Protein AF-A0A3D2YVK3-F1 (afdb_monomer)

Sequence (73 aa):
MYQAAVVIHVISAITWLGGMLFLVMVMLPLARRDMASGQPGPGLEMLRDAANRFLPAAWASMILLAVTGAYRA

Mean predicted aligned error: 9.49 Å

Solvent-accessible surface area (backbone atoms only — not comparable to full-atom values): 3832 Å² total; per-residue (Å²): 116,71,66,61,50,51,53,54,34,50,52,24,50,50,54,31,52,52,48,53,46,45,46,59,72,46,41,48,53,46,26,51,50,29,44,73,70,74,49,61,60,66,31,47,51,51,38,49,53,51,44,65,60,44,51,57,55,38,49,52,23,49,50,49,34,52,54,46,49,62,75,72,108

Secondary structure (DSSP, 8-state):
-HHHHHHHHHHHHHHHHHHHHHIIIIIHHHHHHHHHTT-TTHHHHHHHHHHHHHHHHHHHHHHHHHHHHHTT-

Structure (mmCIF, N/CA/C/O backbone):
data_AF-A0A3D2YVK3-F1
#
_entry.id   AF-A0A3D2YVK3-F1
#
loop_
_atom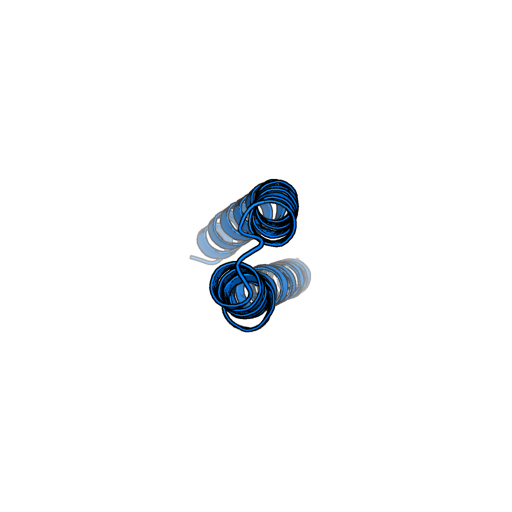_site.group_PDB
_atom_site.id
_atom_site.type_symbol
_atom_site.label_atom_id
_atom_site.label_alt_id
_atom_site.label_comp_id
_atom_site.label_asym_id
_atom_site.label_entity_id
_atom_site.label_seq_id
_atom_site.pdbx_PDB_ins_code
_atom_site.Cartn_x
_atom_site.Cartn_y
_atom_site.Cartn_z
_atom_site.occupancy
_atom_site.B_iso_or_equiv
_atom_site.auth_seq_id
_atom_site.auth_comp_id
_atom_site.auth_asym_id
_atom_site.auth_atom_id
_atom_site.pdbx_PDB_model_num
ATOM 1 N N . MET A 1 1 ? 14.067 -6.026 -23.926 1.00 60.78 1 MET A N 1
ATOM 2 C CA . MET A 1 1 ? 14.243 -5.198 -22.706 1.00 60.78 1 MET A CA 1
ATOM 3 C C . MET A 1 1 ? 13.083 -4.226 -22.450 1.00 60.78 1 MET A C 1
ATOM 5 O O . MET A 1 1 ? 12.717 -4.049 -21.298 1.00 60.78 1 MET A O 1
ATOM 9 N N . TYR A 1 2 ? 12.421 -3.679 -23.480 1.00 62.25 2 TYR A N 1
ATOM 10 C CA . TYR A 1 2 ? 11.269 -2.769 -23.327 1.00 62.25 2 TYR A CA 1
ATOM 11 C C . TYR A 1 2 ? 10.045 -3.376 -22.606 1.00 62.25 2 TYR A C 1
ATOM 13 O O . TYR A 1 2 ? 9.425 -2.705 -21.783 1.00 62.25 2 TYR A O 1
ATOM 21 N N . GLN A 1 3 ? 9.717 -4.648 -22.873 1.00 68.94 3 GLN A N 1
ATOM 22 C CA . GLN A 1 3 ? 8.561 -5.334 -22.271 1.00 68.94 3 GLN A CA 1
ATOM 23 C C . GLN A 1 3 ? 8.704 -5.546 -20.757 1.00 68.94 3 GLN A C 1
ATOM 25 O O . GLN A 1 3 ? 7.743 -5.330 -20.027 1.00 68.94 3 GLN A O 1
ATOM 30 N N . ALA A 1 4 ? 9.905 -5.883 -20.275 1.00 71.69 4 ALA A N 1
ATOM 31 C CA . ALA A 1 4 ? 10.166 -6.031 -18.841 1.00 71.69 4 ALA A CA 1
ATOM 32 C C . ALA A 1 4 ? 9.916 -4.715 -18.084 1.00 71.69 4 ALA A C 1
ATOM 34 O O . ALA A 1 4 ? 9.287 -4.717 -17.029 1.00 71.69 4 ALA A O 1
ATOM 35 N N . ALA A 1 5 ? 10.311 -3.580 -18.672 1.00 70.75 5 ALA A N 1
ATOM 36 C CA . ALA A 1 5 ? 10.033 -2.266 -18.102 1.00 70.75 5 ALA A CA 1
ATOM 37 C C . ALA A 1 5 ? 8.527 -1.935 -18.073 1.00 70.75 5 ALA A C 1
ATOM 39 O O . ALA A 1 5 ? 8.077 -1.350 -17.094 1.00 70.75 5 ALA A O 1
ATOM 40 N N . VAL A 1 6 ? 7.735 -2.332 -19.090 1.00 76.38 6 VAL A N 1
ATOM 41 C CA . VAL A 1 6 ? 6.259 -2.170 -19.046 1.00 76.38 6 VAL A CA 1
ATOM 42 C C . VAL A 1 6 ? 5.687 -2.948 -17.869 1.00 76.38 6 VAL A C 1
ATOM 44 O O . VAL A 1 6 ? 4.915 -2.404 -17.089 1.00 76.38 6 VAL A O 1
ATOM 47 N N . VAL A 1 7 ? 6.054 -4.226 -17.751 1.00 80.56 7 VAL A N 1
ATOM 48 C CA . VAL A 1 7 ? 5.474 -5.129 -16.753 1.00 80.56 7 VAL A CA 1
ATOM 49 C C . VAL A 1 7 ? 5.781 -4.633 -15.342 1.00 80.56 7 VAL A C 1
ATOM 51 O O . VAL A 1 7 ? 4.872 -4.534 -14.523 1.00 80.56 7 VAL A O 1
ATOM 54 N N . ILE A 1 8 ? 7.028 -4.237 -15.075 1.00 76.94 8 ILE A N 1
ATOM 55 C CA . ILE A 1 8 ? 7.420 -3.686 -13.771 1.00 76.94 8 ILE A CA 1
ATOM 56 C C . ILE A 1 8 ? 6.674 -2.376 -13.487 1.00 76.94 8 ILE A C 1
ATOM 58 O O . ILE A 1 8 ? 6.191 -2.183 -12.371 1.00 76.94 8 ILE A O 1
ATOM 62 N N . HIS A 1 9 ? 6.525 -1.502 -14.485 1.00 74.88 9 HIS A N 1
ATOM 63 C CA . HIS A 1 9 ? 5.796 -0.243 -14.332 1.00 74.88 9 HIS A CA 1
ATOM 64 C C . HIS A 1 9 ? 4.312 -0.475 -13.999 1.00 74.88 9 HIS A C 1
ATOM 66 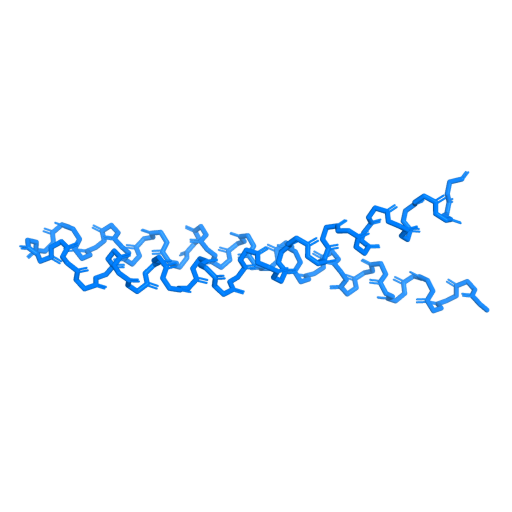O O . HIS A 1 9 ? 3.790 0.113 -13.054 1.00 74.88 9 HIS A O 1
ATOM 72 N N . VAL A 1 10 ? 3.647 -1.390 -14.711 1.00 78.38 10 VAL A N 1
ATOM 73 C CA . VAL A 1 10 ? 2.231 -1.726 -14.491 1.00 78.38 10 VAL A CA 1
ATOM 74 C C . VAL A 1 10 ? 2.017 -2.407 -13.138 1.00 78.38 10 VAL A C 1
ATOM 76 O O . VAL A 1 10 ? 1.102 -2.028 -12.411 1.00 78.38 10 VAL A O 1
ATOM 79 N N . ILE A 1 11 ? 2.869 -3.360 -12.744 1.00 78.31 11 ILE A N 1
ATOM 80 C CA . ILE A 1 11 ? 2.777 -4.011 -11.424 1.00 78.31 11 ILE A CA 1
ATOM 81 C C . ILE A 1 11 ? 2.984 -2.988 -10.302 1.00 78.31 11 ILE A C 1
ATOM 83 O O . ILE A 1 11 ? 2.266 -3.019 -9.301 1.00 78.31 11 ILE A O 1
ATOM 87 N N . SER A 1 12 ? 3.913 -2.047 -10.480 1.00 76.75 12 SER A N 1
ATOM 88 C CA . SER A 1 12 ? 4.137 -0.963 -9.519 1.00 76.75 12 SER A CA 1
ATOM 89 C C . SER A 1 12 ? 2.917 -0.048 -9.412 1.00 76.75 12 SER A C 1
ATOM 91 O O . SER A 1 12 ? 2.486 0.250 -8.300 1.00 76.75 12 SER A O 1
ATOM 93 N N . ALA A 1 13 ? 2.303 0.319 -10.543 1.00 78.06 13 ALA A N 1
ATOM 94 C CA . ALA A 1 13 ? 1.069 1.104 -10.580 1.00 78.06 13 ALA A CA 1
ATOM 95 C C . ALA A 1 13 ? -0.096 0.396 -9.872 1.00 78.06 13 ALA A C 1
ATOM 97 O O . ALA A 1 13 ? -0.772 1.011 -9.050 1.00 78.06 13 ALA A O 1
ATOM 98 N N . ILE A 1 14 ? -0.304 -0.898 -10.136 1.00 82.19 14 ILE A N 1
ATOM 99 C CA . ILE A 1 14 ? -1.369 -1.692 -9.501 1.00 82.19 14 ILE A CA 1
ATOM 100 C C . ILE A 1 14 ? -1.126 -1.816 -7.994 1.00 82.19 14 ILE A C 1
ATOM 102 O O . ILE A 1 14 ? -2.059 -1.660 -7.210 1.00 82.19 14 ILE A O 1
ATOM 106 N N . THR A 1 15 ? 0.118 -2.060 -7.578 1.00 78.31 15 THR A N 1
ATOM 107 C CA . THR A 1 15 ? 0.477 -2.207 -6.159 1.00 78.31 15 THR A CA 1
ATOM 108 C C . THR A 1 15 ? 0.278 -0.898 -5.403 1.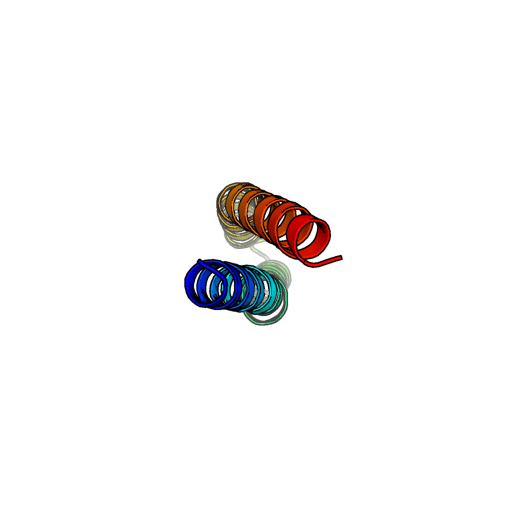00 78.31 15 THR A C 1
ATOM 110 O O . THR A 1 15 ? -0.306 -0.889 -4.319 1.00 78.31 15 THR A O 1
ATOM 113 N N . TRP A 1 16 ? 0.715 0.217 -5.992 1.00 77.75 16 TRP A N 1
ATOM 114 C CA . TRP A 1 16 ? 0.559 1.537 -5.397 1.00 77.75 16 TRP A CA 1
ATOM 115 C C . TRP A 1 16 ? -0.917 1.940 -5.305 1.00 77.75 16 TRP A C 1
ATOM 117 O O . TRP A 1 16 ? -1.412 2.254 -4.222 1.00 77.75 16 TRP A O 1
ATOM 127 N N . LEU A 1 17 ? -1.649 1.858 -6.421 1.00 78.81 17 LEU A N 1
ATOM 128 C CA . LEU A 1 17 ? -3.049 2.270 -6.489 1.00 78.81 17 LEU A CA 1
ATOM 129 C C . LEU A 1 17 ? -3.955 1.362 -5.648 1.00 78.81 17 LEU A C 1
ATOM 131 O O . LEU A 1 17 ? -4.794 1.857 -4.897 1.00 78.81 17 LEU A O 1
ATOM 135 N N . GLY A 1 18 ? -3.761 0.043 -5.729 1.00 77.62 18 GLY A N 1
ATOM 136 C CA . GLY A 1 18 ? -4.489 -0.934 -4.920 1.00 77.62 18 GLY A CA 1
ATOM 137 C C . GLY A 1 18 ? -4.219 -0.759 -3.428 1.00 77.62 18 GLY A C 1
ATOM 138 O O . GLY A 1 18 ? -5.138 -0.851 -2.618 1.00 77.62 18 GLY A O 1
ATOM 139 N N . GLY A 1 19 ? -2.984 -0.413 -3.067 1.00 75.06 19 GLY A N 1
ATOM 140 C CA . GLY A 1 19 ? -2.599 -0.090 -1.7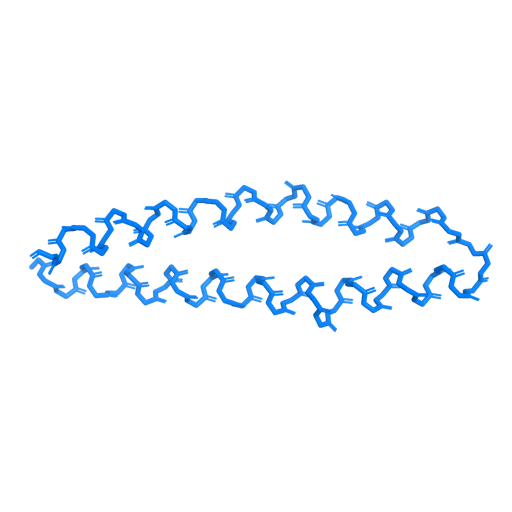03 1.00 75.06 19 GLY A CA 1
ATOM 141 C C . GLY A 1 19 ? -3.263 1.151 -1.129 1.00 75.06 19 GLY A C 1
ATOM 142 O O . GLY A 1 19 ? -3.805 1.121 -0.022 1.00 75.06 19 GLY A O 1
ATOM 143 N N . MET A 1 20 ? -3.268 2.233 -1.907 1.00 75.31 20 MET A N 1
ATOM 144 C CA . MET A 1 20 ? -3.929 3.481 -1.529 1.00 75.31 20 MET A CA 1
ATOM 145 C C . MET A 1 20 ? -5.441 3.276 -1.380 1.00 75.31 20 MET A C 1
ATOM 147 O O . MET A 1 20 ? -6.033 3.711 -0.391 1.00 75.31 20 MET A O 1
ATOM 151 N N . LEU A 1 21 ? -6.057 2.548 -2.320 1.00 79.44 21 LEU A N 1
ATOM 152 C CA . LEU A 1 21 ? -7.471 2.177 -2.255 1.00 79.44 21 LEU A CA 1
ATOM 153 C C . LEU A 1 21 ? -7.778 1.316 -1.032 1.00 79.44 21 LEU A C 1
ATOM 155 O O . LEU A 1 21 ? -8.753 1.591 -0.344 1.00 79.44 21 LEU A O 1
ATOM 159 N N . PHE A 1 22 ? -6.954 0.318 -0.715 1.00 78.75 22 PHE A N 1
ATOM 160 C CA . PHE A 1 22 ? -7.156 -0.531 0.458 1.00 78.75 22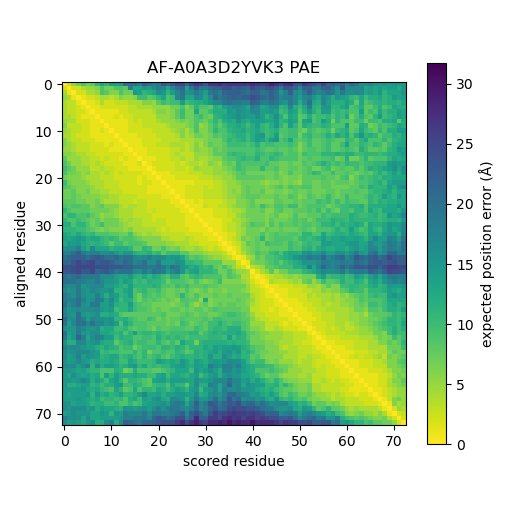 PHE A CA 1
ATOM 161 C C . PHE A 1 22 ? -7.097 0.268 1.769 1.00 78.75 22 PHE A C 1
ATOM 163 O O . PHE A 1 22 ? -7.971 0.126 2.630 1.00 78.75 22 PHE A O 1
ATOM 170 N N . LEU A 1 23 ? -6.114 1.162 1.911 1.00 76.06 23 LEU A N 1
ATOM 171 C CA . LEU A 1 23 ? -5.995 2.021 3.090 1.00 76.06 23 LEU A CA 1
ATOM 172 C C . LEU A 1 23 ? -7.207 2.948 3.251 1.00 76.06 23 LEU A C 1
ATOM 174 O O . LEU A 1 23 ? -7.758 3.050 4.347 1.00 76.06 23 LEU A O 1
ATOM 178 N N . VAL A 1 24 ? -7.652 3.595 2.170 1.00 78.88 24 VAL A N 1
ATOM 179 C CA . VAL A 1 24 ? -8.748 4.579 2.215 1.00 78.88 24 VAL A CA 1
ATOM 180 C C . VAL A 1 24 ? -10.126 3.919 2.304 1.00 78.88 24 VAL A C 1
ATOM 182 O O . VAL A 1 24 ? -10.980 4.401 3.041 1.00 78.88 24 VAL A O 1
ATOM 185 N N . MET A 1 25 ? -10.361 2.831 1.571 1.00 80.44 25 MET A N 1
ATOM 186 C CA . MET A 1 25 ? -11.681 2.194 1.469 1.00 80.44 25 MET A CA 1
ATOM 187 C C . MET A 1 25 ? -11.924 1.120 2.526 1.00 80.44 25 MET A C 1
ATOM 189 O O . MET A 1 25 ? -13.080 0.792 2.777 1.00 80.44 25 MET A O 1
ATOM 193 N N . VAL A 1 26 ? -10.876 0.556 3.137 1.00 80.31 26 VAL A N 1
ATOM 194 C CA . VAL A 1 26 ? -11.018 -0.526 4.125 1.00 80.31 26 VAL A CA 1
ATOM 195 C C . VAL A 1 26 ? -10.491 -0.094 5.486 1.00 80.31 26 VAL A C 1
ATOM 197 O O . VAL A 1 26 ? -11.259 -0.059 6.446 1.00 80.31 26 VAL A O 1
ATOM 200 N N . MET A 1 27 ? -9.211 0.277 5.591 1.00 76.50 27 MET A N 1
ATOM 201 C CA . MET A 1 27 ? -8.615 0.564 6.905 1.00 76.50 27 MET A CA 1
ATOM 202 C C . MET A 1 27 ? -9.150 1.845 7.541 1.00 76.50 27 MET A C 1
ATOM 204 O O . MET A 1 27 ? -9.461 1.854 8.730 1.00 76.50 27 MET A O 1
ATOM 208 N N . LEU A 1 28 ? -9.321 2.915 6.765 1.00 78.62 28 LEU A N 1
ATOM 209 C CA . LEU A 1 28 ? -9.887 4.166 7.265 1.00 78.62 28 LEU A CA 1
ATOM 210 C C . LEU A 1 28 ? -11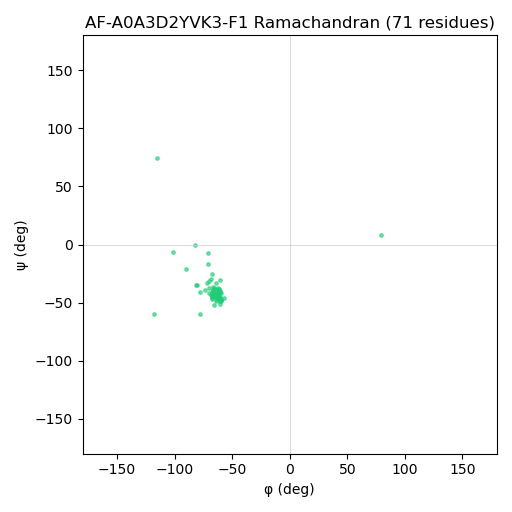.335 4.004 7.780 1.00 78.62 28 LEU A C 1
ATOM 212 O O . LEU A 1 28 ? -11.605 4.456 8.894 1.00 78.62 28 LEU A O 1
ATOM 216 N N . PRO A 1 29 ? -12.279 3.370 7.05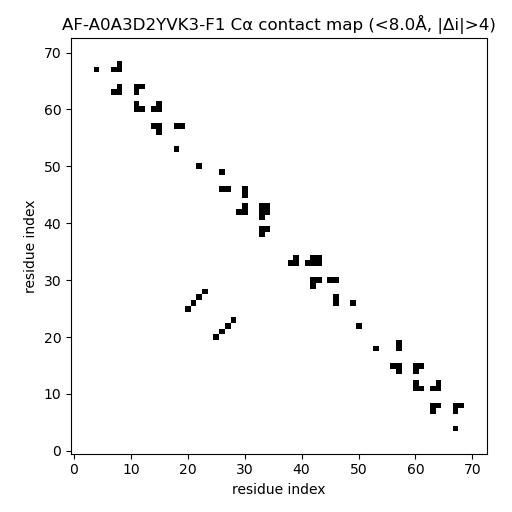4 1.00 77.44 29 PRO A N 1
ATOM 217 C CA . PRO A 1 29 ? -13.621 3.136 7.582 1.00 77.44 29 PRO A CA 1
ATOM 218 C C . PRO A 1 29 ? -13.657 2.131 8.735 1.00 77.44 29 PRO A C 1
ATOM 220 O O . PRO A 1 29 ? -14.502 2.283 9.616 1.00 77.44 29 PRO A O 1
ATOM 223 N N . LEU A 1 30 ? -12.746 1.153 8.779 1.00 79.25 30 LEU A N 1
ATOM 224 C CA . LEU A 1 30 ? -12.616 0.245 9.921 1.00 79.25 30 LEU A CA 1
ATOM 225 C C . LEU A 1 30 ? -12.201 1.007 11.189 1.00 79.25 30 LEU A C 1
ATOM 227 O O . LEU A 1 30 ? -12.886 0.919 12.203 1.00 79.25 30 LEU A O 1
ATOM 231 N N . ALA A 1 31 ? -11.170 1.852 11.101 1.00 74.12 31 ALA A N 1
ATOM 232 C CA . ALA A 1 31 ? -10.746 2.702 12.213 1.00 74.12 31 ALA A CA 1
ATOM 233 C C . ALA A 1 31 ? -11.840 3.692 12.649 1.00 74.12 31 ALA A C 1
ATOM 235 O O . ALA A 1 31 ? -12.043 3.913 13.842 1.00 74.12 31 ALA A O 1
ATOM 236 N N . ARG A 1 32 ? -12.592 4.261 11.695 1.00 77.38 32 ARG A N 1
ATOM 237 C CA . ARG A 1 32 ? -13.739 5.138 11.994 1.00 77.38 32 ARG A CA 1
ATOM 238 C C . ARG A 1 32 ? -14.874 4.396 12.705 1.00 77.38 32 ARG A C 1
ATOM 240 O O . ARG A 1 32 ? -15.495 4.976 13.591 1.00 77.38 32 ARG A O 1
ATOM 247 N N . ARG A 1 33 ? -15.153 3.141 12.333 1.00 76.50 33 ARG A N 1
ATOM 248 C CA . ARG A 1 33 ? -16.153 2.299 13.012 1.00 76.50 33 ARG A CA 1
ATOM 249 C C . ARG A 1 33 ? -15.748 1.983 14.446 1.00 76.50 33 ARG A C 1
ATOM 251 O O . ARG A 1 33 ? -16.578 2.132 15.338 1.00 76.50 33 ARG A O 1
ATOM 258 N N . ASP A 1 34 ? -14.486 1.637 14.672 1.00 71.88 34 ASP A N 1
ATOM 259 C CA . ASP A 1 34 ? -13.978 1.369 16.020 1.00 71.88 34 ASP A CA 1
ATOM 260 C C . ASP A 1 34 ? -14.046 2.615 16.913 1.00 71.88 34 ASP A C 1
ATOM 262 O O . ASP A 1 34 ? -14.552 2.535 18.034 1.00 71.88 34 ASP A O 1
ATOM 266 N N . MET A 1 35 ? -13.672 3.792 16.394 1.00 69.75 35 MET A N 1
ATOM 267 C CA . MET A 1 35 ? -13.851 5.063 17.113 1.00 69.75 35 MET A CA 1
ATOM 268 C C . MET A 1 35 ? -15.317 5.350 17.457 1.00 69.75 35 MET A C 1
ATOM 270 O O . MET A 1 35 ? -15.607 5.787 18.569 1.00 69.75 35 MET A O 1
ATOM 274 N N . ALA A 1 36 ? -16.245 5.093 16.530 1.00 74.38 36 ALA A N 1
ATOM 275 C CA . ALA A 1 36 ? -17.675 5.308 16.753 1.00 74.38 36 ALA A CA 1
ATOM 276 C C . ALA A 1 36 ? -18.272 4.347 17.799 1.00 74.38 36 ALA A C 1
ATOM 278 O O . ALA A 1 36 ? -19.263 4.683 18.439 1.00 74.38 36 ALA A O 1
ATOM 279 N N . SER A 1 37 ? -17.664 3.172 17.998 1.00 70.31 37 SER A N 1
ATOM 280 C CA . SER A 1 37 ? -18.092 2.171 18.986 1.00 70.31 37 SER A CA 1
ATOM 281 C C . SER A 1 37 ? -17.605 2.439 20.420 1.00 70.31 37 SER A C 1
ATOM 283 O O . SER A 1 37 ? -17.912 1.667 21.327 1.00 70.31 37 SER A O 1
ATOM 285 N N . GLY A 1 38 ? -16.852 3.524 20.650 1.00 65.94 38 GLY A N 1
ATOM 286 C CA . GLY A 1 38 ? -16.361 3.908 21.979 1.00 65.94 38 GLY A CA 1
ATOM 287 C C . GLY A 1 38 ? -15.130 3.132 22.463 1.00 65.94 38 GLY A C 1
ATOM 288 O O . GLY A 1 38 ? -14.716 3.312 23.606 1.00 65.94 38 GLY A O 1
ATOM 289 N N . GLN A 1 39 ? -14.506 2.317 21.603 1.00 63.69 39 GLN A N 1
ATOM 290 C CA . GLN A 1 39 ? -13.235 1.626 21.863 1.00 63.69 39 GLN A CA 1
ATOM 291 C C . GLN A 1 39 ? -12.141 2.145 20.909 1.00 63.69 39 GLN A C 1
ATOM 293 O O . GLN A 1 39 ? -11.769 1.469 19.954 1.00 63.69 39 GLN A O 1
ATOM 298 N N . PRO A 1 40 ? -11.607 3.359 21.137 1.00 60.75 40 PRO A N 1
ATOM 299 C CA . PRO A 1 40 ? -10.688 4.024 20.207 1.00 60.75 40 PRO A CA 1
ATOM 300 C C . PRO A 1 40 ? -9.280 3.403 20.116 1.00 60.75 40 PRO A C 1
ATOM 302 O O . PRO A 1 40 ? -8.491 3.834 19.279 1.00 60.75 40 PRO A O 1
ATOM 305 N N . GLY A 1 41 ? -8.943 2.426 20.963 1.00 64.88 41 GLY A N 1
ATOM 306 C CA . GLY A 1 41 ? -7.602 1.829 21.030 1.00 64.88 41 GLY A CA 1
ATOM 307 C C . GLY A 1 41 ? -7.300 0.821 19.910 1.00 64.88 41 GLY A C 1
ATOM 308 O O . GLY A 1 41 ? -6.378 1.058 19.131 1.00 64.88 41 GLY A O 1
ATOM 309 N N . PRO A 1 42 ? -8.072 -0.275 19.777 1.00 70.69 42 PRO A N 1
ATOM 310 C CA . PRO A 1 42 ? -7.685 -1.403 18.925 1.00 70.69 42 PRO A CA 1
ATOM 311 C C . PRO A 1 42 ? -7.676 -1.088 17.421 1.00 70.69 42 PRO A C 1
ATOM 313 O O . PRO A 1 42 ? -6.705 -1.391 16.729 1.00 70.69 42 PRO A O 1
ATOM 316 N N . GLY A 1 43 ? -8.718 -0.436 16.898 1.00 66.94 43 GLY A N 1
ATOM 317 C CA . GLY A 1 43 ? -8.820 -0.138 15.465 1.00 66.94 43 GLY A CA 1
ATOM 318 C C . GLY A 1 43 ? -7.830 0.911 14.971 1.00 66.94 43 GLY A C 1
ATOM 319 O O . GLY A 1 43 ? -7.377 0.842 13.826 1.00 66.94 43 GLY A O 1
ATOM 320 N N . LEU A 1 44 ? -7.454 1.870 15.824 1.00 69.69 44 LEU A N 1
ATOM 321 C CA . LEU A 1 44 ? -6.436 2.864 15.485 1.00 69.69 44 LEU A CA 1
ATOM 322 C C . LEU A 1 44 ? -5.035 2.243 15.492 1.00 69.69 44 LEU A C 1
ATOM 324 O O . LEU A 1 44 ? -4.231 2.544 14.611 1.00 69.69 44 LEU A O 1
ATOM 328 N N . GLU A 1 45 ? -4.755 1.356 16.446 1.00 76.69 45 GLU A N 1
ATOM 329 C CA . GLU A 1 45 ? -3.493 0.620 16.518 1.00 76.69 45 GLU A C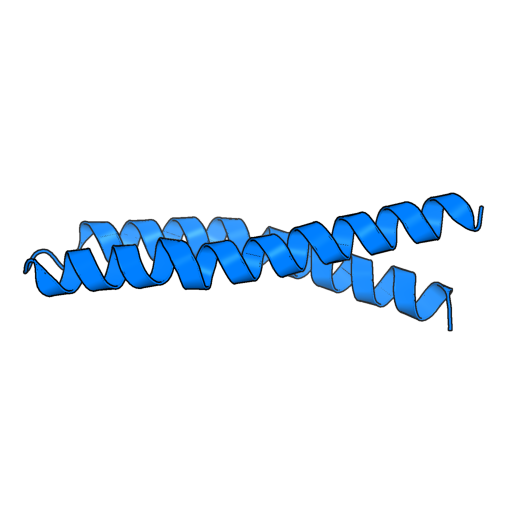A 1
ATOM 330 C C . GLU A 1 45 ? -3.337 -0.326 15.320 1.00 76.69 45 GLU A C 1
ATOM 332 O O . GLU A 1 45 ? -2.303 -0.305 14.655 1.00 76.69 45 GLU A O 1
ATOM 337 N N . MET A 1 46 ? -4.404 -1.032 14.932 1.00 73.56 46 MET A N 1
ATOM 338 C CA . MET A 1 46 ? -4.404 -1.895 13.748 1.00 73.56 46 MET A CA 1
ATOM 339 C C . MET A 1 46 ? -4.266 -1.103 12.439 1.00 73.56 46 MET A C 1
ATOM 341 O O . MET A 1 46 ? -3.530 -1.521 11.544 1.00 73.56 46 MET A O 1
ATOM 345 N N . LEU A 1 47 ? -4.908 0.068 12.326 1.00 70.88 47 LEU A N 1
ATOM 346 C CA . LEU A 1 47 ? 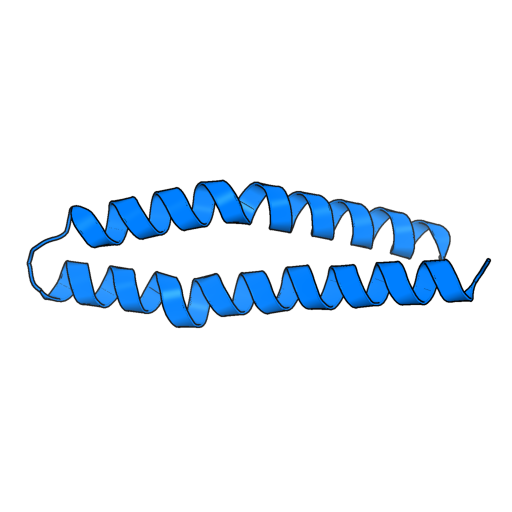-4.682 0.993 11.210 1.00 70.88 47 LEU A CA 1
ATOM 347 C C . LEU A 1 47 ? -3.226 1.469 11.176 1.00 70.88 47 LEU A C 1
ATOM 349 O O . LEU A 1 47 ? -2.646 1.551 10.097 1.00 70.88 47 LEU A O 1
ATOM 353 N N . ARG A 1 48 ? -2.633 1.790 12.329 1.00 75.62 48 ARG A N 1
ATOM 354 C CA . ARG A 1 48 ? -1.252 2.275 12.421 1.00 75.62 48 ARG A CA 1
ATOM 355 C C . ARG A 1 48 ? -0.245 1.192 12.044 1.00 75.62 48 ARG A C 1
ATOM 357 O O . ARG A 1 48 ? 0.690 1.491 11.309 1.00 75.62 48 ARG A O 1
ATOM 364 N N . ASP A 1 49 ? -0.457 -0.047 12.469 1.00 80.19 49 ASP A N 1
ATOM 365 C CA . ASP A 1 49 ? 0.373 -1.190 12.081 1.00 80.19 49 ASP A CA 1
ATOM 366 C C . ASP A 1 49 ? 0.218 -1.539 10.602 1.00 80.19 49 ASP A C 1
ATOM 368 O O . ASP A 1 49 ? 1.214 -1.741 9.900 1.00 80.19 49 ASP A O 1
ATOM 372 N N . ALA A 1 50 ? -1.019 -1.542 10.095 1.00 73.56 50 ALA A N 1
ATOM 373 C CA . ALA A 1 50 ? -1.282 -1.721 8.674 1.00 73.56 50 ALA A CA 1
ATOM 374 C C . ALA A 1 50 ? -0.594 -0.619 7.865 1.00 73.56 50 ALA A C 1
ATOM 376 O O . ALA A 1 50 ? 0.143 -0.924 6.934 1.00 73.56 50 ALA A O 1
ATOM 377 N N . ALA A 1 51 ? -0.750 0.646 8.260 1.00 71.25 51 ALA A N 1
ATOM 378 C CA . ALA A 1 51 ? -0.091 1.782 7.634 1.00 71.25 51 ALA A CA 1
ATOM 379 C C . ALA A 1 51 ? 1.438 1.649 7.695 1.00 71.25 51 ALA A C 1
ATOM 381 O O . ALA A 1 51 ? 2.085 1.755 6.661 1.00 71.25 51 ALA A O 1
ATOM 382 N N . ASN A 1 52 ? 2.030 1.327 8.846 1.00 78.25 52 ASN A N 1
ATOM 383 C CA . ASN A 1 52 ? 3.481 1.159 8.988 1.00 78.25 52 ASN A CA 1
ATOM 384 C C . ASN A 1 52 ? 4.055 0.042 8.109 1.00 78.25 52 ASN A C 1
ATOM 386 O O . ASN A 1 52 ? 5.198 0.146 7.673 1.00 78.25 52 ASN A O 1
ATOM 390 N N . ARG A 1 53 ? 3.286 -1.012 7.818 1.00 75.88 53 ARG A N 1
ATOM 391 C CA . ARG A 1 53 ? 3.682 -2.059 6.860 1.00 75.88 53 ARG A CA 1
ATOM 392 C C . ARG A 1 53 ? 3.430 -1.666 5.410 1.00 75.88 53 ARG A C 1
ATOM 394 O O . ARG A 1 53 ? 4.212 -2.031 4.534 1.00 75.88 53 ARG A O 1
ATOM 401 N N . PHE A 1 54 ? 2.359 -0.923 5.154 1.00 71.12 54 PHE A N 1
ATOM 402 C CA . PHE A 1 54 ? 1.957 -0.546 3.805 1.00 71.12 54 PHE A CA 1
ATOM 403 C C . PHE A 1 54 ? 2.757 0.640 3.261 1.00 71.12 54 PHE A C 1
ATOM 405 O O . PHE A 1 54 ? 3.076 0.663 2.079 1.00 71.12 54 PHE A O 1
ATOM 412 N N . LEU A 1 55 ? 3.129 1.604 4.105 1.00 73.44 55 LEU A N 1
ATOM 413 C CA . LEU A 1 55 ? 3.905 2.788 3.731 1.00 73.44 55 LEU A CA 1
ATOM 414 C C . LEU A 1 55 ? 5.256 2.436 3.085 1.00 73.44 55 LEU A C 1
ATOM 416 O O . LEU A 1 55 ? 5.536 3.001 2.032 1.00 73.44 55 LEU A O 1
ATOM 420 N N . PRO A 1 56 ? 6.066 1.499 3.617 1.00 77.25 56 PRO A N 1
ATOM 421 C CA . PRO A 1 56 ? 7.286 1.035 2.961 1.00 77.25 56 PRO A CA 1
ATOM 422 C C . PRO A 1 56 ? 7.029 0.399 1.592 1.00 77.25 56 PRO A C 1
ATOM 424 O O . PRO A 1 56 ? 7.766 0.672 0.651 1.00 77.25 56 PRO A O 1
ATOM 427 N N . ALA A 1 57 ? 5.970 -0.406 1.445 1.00 71.94 57 ALA A N 1
ATOM 428 C CA . ALA A 1 57 ? 5.602 -1.018 0.165 1.00 71.94 57 ALA A CA 1
ATOM 429 C C . ALA A 1 57 ? 5.073 0.019 -0.848 1.00 71.94 57 ALA A C 1
ATOM 431 O O . ALA A 1 57 ? 5.386 -0.037 -2.041 1.00 71.94 57 ALA A O 1
ATOM 432 N N . ALA A 1 58 ? 4.319 1.012 -0.376 1.00 70.25 58 ALA A N 1
ATOM 433 C CA . ALA A 1 58 ? 3.850 2.147 -1.164 1.00 70.25 58 ALA A CA 1
ATOM 434 C C . ALA A 1 58 ? 5.019 3.044 -1.601 1.00 70.25 58 ALA A C 1
ATOM 436 O O . ALA A 1 58 ? 5.086 3.454 -2.753 1.00 70.25 58 ALA A O 1
ATOM 437 N N . TRP A 1 59 ? 5.985 3.300 -0.719 1.00 74.62 59 TRP A N 1
ATOM 438 C CA . TRP A 1 59 ? 7.203 4.035 -1.056 1.00 74.62 59 TRP A CA 1
ATOM 439 C C . TRP A 1 59 ? 8.102 3.258 -2.015 1.00 74.62 59 TRP A C 1
ATOM 441 O O . TRP A 1 59 ? 8.586 3.832 -2.985 1.00 74.62 59 TRP A O 1
ATOM 451 N N . ALA A 1 60 ? 8.280 1.952 -1.804 1.00 75.00 60 ALA A N 1
ATOM 452 C CA . ALA A 1 60 ? 9.036 1.100 -2.716 1.00 75.00 60 ALA A CA 1
ATOM 453 C C . ALA A 1 60 ? 8.409 1.088 -4.118 1.00 75.00 60 ALA A C 1
ATOM 455 O O . ALA A 1 60 ? 9.122 1.277 -5.100 1.00 75.00 60 ALA A O 1
ATOM 456 N N . SER A 1 61 ? 7.082 0.947 -4.221 1.00 70.69 61 SER A N 1
ATOM 457 C CA . SER A 1 61 ? 6.367 1.019 -5.506 1.00 70.69 61 SER A CA 1
ATOM 458 C C . SER A 1 61 ? 6.407 2.413 -6.136 1.00 70.69 61 SER A C 1
ATOM 460 O O . SER A 1 61 ? 6.579 2.507 -7.349 1.00 70.69 61 SER A O 1
ATOM 462 N N . MET A 1 62 ? 6.338 3.488 -5.344 1.00 72.00 62 MET A N 1
ATOM 463 C CA . MET A 1 62 ? 6.508 4.867 -5.822 1.00 72.00 62 MET A CA 1
ATOM 464 C C . MET A 1 62 ? 7.910 5.098 -6.406 1.00 72.00 62 MET A C 1
ATOM 466 O O . MET A 1 62 ? 8.041 5.655 -7.494 1.00 72.00 62 MET A O 1
ATOM 470 N N . ILE A 1 63 ? 8.962 4.636 -5.721 1.00 77.50 63 ILE A N 1
ATOM 471 C CA . ILE A 1 63 ? 10.347 4.713 -6.210 1.00 77.50 63 ILE A CA 1
ATOM 472 C C . ILE A 1 63 ? 10.491 3.900 -7.499 1.00 77.50 63 ILE A C 1
ATOM 474 O O . ILE A 1 63 ? 11.068 4.384 -8.470 1.00 77.50 63 ILE A O 1
ATOM 478 N N . LEU A 1 64 ? 9.922 2.693 -7.549 1.00 72.88 64 LEU A N 1
ATOM 479 C CA . LEU A 1 64 ? 9.965 1.848 -8.742 1.00 72.88 64 LEU A CA 1
ATOM 480 C C . LEU A 1 64 ? 9.222 2.486 -9.927 1.00 72.88 64 LEU A C 1
ATOM 482 O O . LEU A 1 64 ? 9.721 2.452 -11.052 1.00 72.88 64 LEU A O 1
ATOM 486 N N . LEU A 1 65 ? 8.073 3.124 -9.688 1.00 68.75 65 LEU A N 1
ATOM 487 C CA . LEU A 1 65 ? 7.341 3.927 -10.674 1.00 68.75 65 LEU A CA 1
ATOM 488 C C . LEU A 1 65 ? 8.180 5.095 -11.191 1.00 68.75 65 LEU A C 1
ATOM 490 O O . LEU A 1 65 ? 8.277 5.275 -12.403 1.00 68.75 65 LEU A O 1
ATOM 494 N N . ALA A 1 66 ? 8.811 5.857 -10.295 1.00 73.19 66 ALA A N 1
ATOM 495 C CA . ALA A 1 66 ? 9.643 6.999 -10.659 1.00 73.19 66 ALA A CA 1
ATOM 496 C C . ALA A 1 66 ? 10.860 6.574 -11.494 1.00 73.19 66 ALA A C 1
ATOM 498 O O . ALA A 1 66 ? 11.126 7.166 -12.537 1.00 73.19 66 ALA A O 1
ATOM 499 N N . VAL A 1 67 ? 11.552 5.505 -11.092 1.00 73.44 67 VAL A N 1
ATOM 500 C CA . VAL A 1 67 ? 12.723 4.976 -11.809 1.00 73.44 67 VAL A CA 1
ATOM 501 C C . VAL A 1 67 ? 12.326 4.399 -13.170 1.00 73.44 67 VAL A C 1
ATOM 503 O O . VAL A 1 67 ? 12.978 4.681 -14.173 1.00 73.44 67 VAL A O 1
ATOM 506 N N . THR A 1 68 ? 11.240 3.624 -13.243 1.00 67.56 68 THR A N 1
ATOM 507 C CA . THR A 1 68 ? 10.776 3.047 -14.519 1.00 67.56 68 THR A CA 1
ATOM 508 C C . THR A 1 68 ? 10.170 4.083 -15.462 1.00 67.56 68 THR A C 1
ATOM 510 O O . THR A 1 68 ? 10.317 3.947 -16.676 1.00 67.56 68 THR A O 1
ATOM 513 N N . GLY A 1 69 ? 9.517 5.115 -14.925 1.00 59.97 69 GLY A N 1
ATOM 514 C CA . GLY A 1 69 ? 9.021 6.261 -15.683 1.00 59.97 69 GLY A CA 1
ATOM 515 C C . GLY A 1 69 ? 10.162 7.113 -16.236 1.00 59.97 69 GLY A C 1
ATOM 516 O O . GLY A 1 69 ? 10.171 7.395 -17.427 1.00 59.97 69 GLY A O 1
ATOM 517 N N . ALA A 1 70 ? 11.164 7.438 -15.412 1.00 62.59 70 ALA A N 1
ATOM 518 C CA . ALA A 1 70 ? 12.345 8.192 -15.835 1.00 62.59 70 ALA A CA 1
ATOM 519 C C . ALA A 1 70 ? 13.194 7.440 -16.870 1.00 62.59 70 ALA A C 1
ATOM 521 O O . ALA A 1 70 ? 13.751 8.057 -17.765 1.00 62.59 70 ALA A O 1
ATOM 522 N N . TYR A 1 71 ? 13.258 6.107 -16.798 1.00 58.19 71 TYR A N 1
ATOM 523 C CA . TYR A 1 71 ? 13.930 5.290 -17.814 1.00 58.19 71 TYR A CA 1
ATOM 524 C C . TYR A 1 71 ? 13.174 5.236 -19.158 1.00 58.19 71 TYR A C 1
ATOM 526 O O . TYR A 1 71 ? 13.732 4.815 -20.170 1.00 58.19 71 TYR A O 1
ATOM 534 N N . ARG A 1 72 ? 11.888 5.609 -19.175 1.00 51.34 72 ARG A N 1
ATOM 535 C CA . ARG A 1 72 ? 11.038 5.660 -20.376 1.00 51.34 72 ARG A CA 1
ATOM 536 C C . ARG A 1 72 ? 10.840 7.073 -20.945 1.00 51.34 72 ARG A C 1
ATOM 538 O O . ARG A 1 72 ? 10.201 7.163 -21.993 1.00 51.34 72 ARG A O 1
ATOM 545 N N . ALA A 1 73 ? 11.322 8.115 -20.264 1.00 50.09 73 ALA A N 1
ATOM 546 C CA . ALA A 1 73 ? 11.277 9.514 -20.701 1.00 50.09 73 ALA A CA 1
ATOM 547 C C . ALA A 1 73 ? 12.513 9.863 -21.539 1.00 50.09 73 ALA A C 1
ATOM 549 O O . ALA A 1 73 ? 12.345 10.630 -22.511 1.00 50.09 73 ALA A O 1
#

Nearest PDB structures (foldseek):
  3q84-assembly2_H  TM=6.186E-01  e=9.351E+00  Homo sapiens

Foldseek 3Di:
DVVVLVVLLVVLVCLLVVLVCCLVVPLVVQLVVCVVVVNNPPSVVVSVVSCVVSVVSNVVSVVSNVVSVVVVD

pLDDT: mean 72.74, std 6.6, range [50.09, 82.19]

Radius of gyration: 16.1 Å; Cα contacts (8 Å, |Δi|>4): 43; chains: 1; bounding box: 32×16×45 Å